Protein AF-A0A8B8QXN1-F1 (afdb_monomer_lite)

Radius of gyration: 17.68 Å; chains: 1; bounding box: 44×28×45 Å

Foldseek 3Di:
DVVVVVVLVCVVVVCVVVVHADEAEAEFQEDDDDDDPDDDPSPVVLVCLLLVNCVVPVPPLVDFGFYAYVVQSVVVVVVLVVDSVDHYYHYRTDDTDHSVRSNVVSCVVPVVDPRCPDD

Sequence (119 aa):
MVSKTLAEKVVPDFAERMGLDVVVVVPSFMIGPFLCPKLLASIGIALALALGDTNPCKNVCLSKTSMVHPDDVARAHVYLFEHPQAKGRFICSSDVITFKDTAKLLSERLRELPLPLSR

pLDDT: mean 82.71, std 14.61, range [36.94, 98.25]

Secondary structure (DSSP, 8-state):
-HHHHHHHHTHHHHHHHHT---EEEEE-EE-S----SSPPHHHHHHHHHHTT--GGGTTTTTS-EEEE-HHHHHHHHHHHHH-TT--EEEEE--EEE-HHHHHHHHHHH-TTS------

Structure (mmCIF, N/CA/C/O backbone):
data_AF-A0A8B8QXN1-F1
#
_entry.id   AF-A0A8B8QXN1-F1
#
loop_
_atom_site.group_PDB
_atom_site.id
_atom_site.type_symbol
_atom_site.label_atom_id
_atom_site.label_alt_id
_atom_site.label_comp_id
_atom_site.label_asym_id
_atom_site.label_entity_id
_atom_site.label_seq_id
_atom_site.pdbx_PDB_ins_code
_atom_site.Cartn_x
_atom_site.Cartn_y
_atom_site.Cartn_z
_atom_site.occupancy
_atom_site.B_iso_or_equiv
_atom_site.auth_seq_id
_atom_site.auth_comp_id
_atom_site.auth_asym_id
_atom_site.auth_atom_id
_atom_site.pdbx_PDB_model_num
ATOM 1 N N . MET A 1 1 ? 2.081 14.340 -2.568 1.00 74.06 1 MET A N 1
ATOM 2 C CA . MET A 1 1 ? 2.075 13.524 -1.330 1.00 74.06 1 MET A CA 1
ATOM 3 C C . MET A 1 1 ? 1.316 14.222 -0.206 1.00 74.06 1 MET A C 1
ATOM 5 O O . MET A 1 1 ? 0.453 13.591 0.379 1.00 74.06 1 MET A O 1
ATOM 9 N N . VAL A 1 2 ? 1.540 15.528 -0.005 1.00 88.75 2 VAL A N 1
ATOM 10 C CA . VAL A 1 2 ? 0.871 16.366 1.014 1.00 88.75 2 VAL A CA 1
ATOM 11 C C . VAL A 1 2 ? -0.649 16.175 1.094 1.00 88.75 2 VAL A C 1
ATOM 13 O O . VAL A 1 2 ? -1.159 15.939 2.180 1.00 88.75 2 VAL A O 1
ATOM 16 N N . SER A 1 3 ? -1.371 16.206 -0.032 1.00 93.31 3 SER A N 1
ATOM 17 C CA . SER A 1 3 ? -2.836 16.057 -0.031 1.00 93.31 3 SER A CA 1
ATOM 18 C C . SER A 1 3 ? -3.318 14.742 0.591 1.00 93.31 3 SER A C 1
ATOM 20 O O . SER A 1 3 ? -4.247 14.751 1.390 1.00 93.31 3 SER A O 1
ATOM 22 N N . LYS A 1 4 ? -2.655 13.622 0.275 1.00 90.94 4 LYS A N 1
ATOM 23 C CA . LYS A 1 4 ? -2.982 12.302 0.834 1.00 90.94 4 LYS A CA 1
ATOM 24 C C . LYS A 1 4 ? -2.703 12.255 2.336 1.00 90.94 4 LYS A C 1
ATOM 26 O O . LYS A 1 4 ? -3.543 11.798 3.097 1.00 90.94 4 LYS A O 1
ATOM 31 N N . THR A 1 5 ? -1.557 12.787 2.760 1.00 93.44 5 THR A N 1
ATOM 32 C CA . THR A 1 5 ? -1.176 12.845 4.178 1.00 93.44 5 THR A CA 1
ATOM 33 C C . THR A 1 5 ? -2.132 13.712 4.995 1.00 93.44 5 THR A C 1
ATOM 35 O O . THR A 1 5 ? -2.467 13.358 6.119 1.00 93.44 5 THR A O 1
ATOM 38 N N . LEU A 1 6 ? -2.582 14.847 4.453 1.00 95.56 6 LEU A N 1
ATOM 39 C CA . LEU A 1 6 ? -3.568 15.697 5.124 1.00 95.56 6 LEU A CA 1
ATOM 40 C C . LEU A 1 6 ? -4.931 15.008 5.227 1.00 95.56 6 LEU A C 1
ATOM 42 O O . LEU A 1 6 ? -5.547 15.070 6.285 1.00 95.56 6 LEU A O 1
ATOM 46 N N . ALA A 1 7 ? -5.366 14.318 4.169 1.00 94.19 7 ALA A N 1
ATOM 47 C CA . ALA A 1 7 ? -6.607 13.549 4.193 1.00 94.19 7 ALA A CA 1
ATOM 48 C C . ALA A 1 7 ? -6.565 12.423 5.238 1.00 94.19 7 ALA A C 1
ATOM 50 O O . ALA A 1 7 ? -7.529 12.227 5.963 1.00 94.19 7 ALA A O 1
ATOM 51 N N . GLU A 1 8 ? -5.440 11.720 5.368 1.00 94.69 8 GLU A N 1
ATOM 52 C CA . GLU A 1 8 ? -5.269 10.680 6.386 1.00 94.69 8 GLU A CA 1
ATOM 53 C C . GLU A 1 8 ? -5.269 11.248 7.814 1.00 94.69 8 GLU A C 1
ATOM 55 O O . GLU A 1 8 ? -5.867 10.664 8.714 1.00 94.69 8 GLU A O 1
ATOM 60 N N . LYS A 1 9 ? -4.625 12.402 8.034 1.00 94.38 9 LYS A N 1
ATOM 61 C CA . LYS A 1 9 ? -4.514 13.022 9.365 1.00 94.38 9 LYS A CA 1
ATOM 62 C C . LYS A 1 9 ? -5.857 13.370 10.000 1.00 94.38 9 LYS A C 1
ATOM 64 O O . LYS A 1 9 ? -5.922 13.419 11.220 1.00 94.38 9 LYS A O 1
ATOM 69 N N . VAL A 1 10 ? -6.891 13.623 9.201 1.00 95.44 10 VAL A N 1
ATOM 70 C CA . VAL A 1 10 ? -8.228 13.970 9.710 1.00 95.44 10 VAL A CA 1
ATOM 71 C C . VAL A 1 10 ? -9.108 12.746 9.977 1.00 95.44 10 VAL A C 1
ATOM 73 O O . VAL A 1 10 ? -10.187 12.890 10.544 1.00 95.44 10 VAL A O 1
ATOM 76 N N . VAL A 1 11 ? -8.669 11.545 9.582 1.00 94.19 11 VAL A N 1
ATOM 77 C CA . VAL A 1 11 ? -9.446 10.307 9.745 1.00 94.19 11 VAL A CA 1
ATOM 78 C C . VAL A 1 11 ? -9.728 9.974 11.216 1.00 94.19 11 VAL A C 1
ATOM 80 O O . VAL A 1 11 ? -10.886 9.677 11.499 1.00 94.19 11 VAL A O 1
ATOM 83 N N . PRO A 1 12 ? -8.761 10.040 12.158 1.00 92.25 12 PRO A N 1
ATOM 84 C CA . PRO A 1 12 ? -9.026 9.711 13.561 1.00 92.25 12 PRO A CA 1
ATOM 85 C C . PRO A 1 12 ? -10.109 10.604 14.181 1.00 92.25 12 PRO A C 1
ATOM 87 O O . PRO A 1 12 ? -11.093 10.095 14.711 1.00 92.25 12 PRO A O 1
ATOM 90 N N . ASP A 1 13 ? -9.980 11.925 14.018 1.00 93.69 13 ASP A N 1
ATOM 91 C CA . ASP A 1 13 ? -10.944 12.902 14.537 1.00 93.69 13 ASP A CA 1
ATOM 92 C C . ASP A 1 13 ? -12.336 12.717 13.916 1.00 93.69 13 ASP A C 1
ATOM 94 O O . ASP A 1 13 ? -13.358 12.900 14.578 1.00 93.69 13 ASP A O 1
ATOM 98 N N . PHE A 1 14 ? -12.397 12.379 12.625 1.00 93.69 14 PHE A N 1
ATOM 99 C CA . PHE A 1 14 ? -13.656 12.109 11.938 1.00 93.69 14 PHE A CA 1
ATOM 100 C C . PHE A 1 14 ? -14.307 10.810 12.429 1.00 93.69 14 PHE A C 1
ATOM 102 O O . PHE A 1 14 ? -15.515 10.782 12.663 1.00 93.69 14 PHE A O 1
ATOM 109 N N . ALA A 1 15 ? -13.513 9.754 12.613 1.00 94.31 15 ALA A N 1
ATOM 110 C CA . ALA A 1 15 ? -13.977 8.464 13.107 1.00 94.31 15 ALA A CA 1
ATOM 111 C C . ALA A 1 15 ? -14.581 8.588 14.512 1.00 94.31 15 ALA A C 1
ATOM 113 O O . ALA A 1 15 ? -15.693 8.115 14.740 1.00 94.31 15 ALA A O 1
ATOM 114 N N . GLU A 1 16 ? -13.908 9.310 15.414 1.00 94.19 16 GLU A N 1
ATOM 115 C CA . GLU A 1 16 ? -14.393 9.561 16.775 1.00 94.19 16 GLU A CA 1
ATOM 116 C C . GLU A 1 16 ? -15.723 10.328 16.775 1.00 94.19 16 GLU A C 1
ATOM 118 O O . GLU A 1 16 ? -16.683 9.909 17.422 1.00 94.19 16 GLU A O 1
ATOM 123 N N . ARG A 1 17 ? -15.828 11.408 15.986 1.00 96.69 17 ARG A N 1
ATOM 124 C CA . ARG A 1 17 ? -17.059 12.216 15.887 1.00 96.69 17 ARG A CA 1
ATOM 125 C C . ARG A 1 17 ? -18.255 11.437 15.345 1.00 96.69 17 ARG A C 1
ATOM 127 O O . ARG A 1 17 ? -19.386 11.744 15.710 1.00 96.69 17 ARG A O 1
ATOM 134 N N . MET A 1 18 ? -18.011 10.477 14.456 1.00 96.88 18 MET A N 1
ATOM 135 C CA . MET A 1 18 ? -19.055 9.687 13.799 1.00 96.88 18 MET A CA 1
ATOM 136 C C . MET A 1 18 ? -19.311 8.335 14.483 1.00 96.88 18 MET A C 1
ATOM 138 O O . MET A 1 18 ? -20.185 7.596 14.034 1.00 96.88 18 MET A O 1
ATOM 142 N N . GLY A 1 19 ? -18.565 7.995 15.542 1.00 95.44 19 GLY A N 1
ATOM 143 C CA . GLY A 1 19 ? -18.663 6.697 16.217 1.00 95.44 19 GLY A CA 1
ATOM 144 C C . GLY A 1 19 ? -18.266 5.512 15.329 1.00 95.44 19 GLY A C 1
ATOM 145 O O . GLY A 1 19 ? -18.821 4.425 15.477 1.00 95.44 19 GLY A O 1
ATOM 146 N N . LEU A 1 20 ? -17.351 5.725 14.379 1.00 94.62 20 LEU A N 1
ATOM 147 C CA . LEU A 1 20 ? -16.882 4.701 13.443 1.00 94.62 20 LEU A CA 1
ATOM 148 C C . LEU A 1 20 ? -15.601 4.041 13.958 1.00 94.62 20 LEU A C 1
ATOM 150 O O . LEU A 1 20 ? -14.694 4.725 14.429 1.00 94.62 20 LEU A O 1
ATOM 154 N N . ASP A 1 21 ? -15.495 2.723 13.789 1.00 94.25 21 ASP A N 1
ATOM 155 C CA . ASP A 1 21 ? -14.217 2.020 13.915 1.00 94.25 21 ASP A CA 1
ATOM 156 C C . ASP A 1 21 ? -13.494 2.061 12.565 1.00 94.25 21 ASP A C 1
ATOM 158 O O . ASP A 1 21 ? -14.012 1.575 11.556 1.00 94.25 21 ASP A O 1
ATOM 162 N N . VAL A 1 22 ? -12.334 2.717 12.524 1.00 95.19 22 VAL A N 1
ATOM 163 C CA . VAL A 1 22 ? -11.607 2.980 11.281 1.00 95.19 22 VAL A CA 1
ATOM 164 C C . VAL A 1 22 ? -10.170 2.503 11.393 1.00 95.19 22 VAL A C 1
ATOM 166 O O . VAL A 1 22 ? -9.407 2.916 12.268 1.00 95.19 22 VAL A O 1
ATOM 169 N N . VAL A 1 23 ? -9.783 1.689 10.416 1.00 96.00 23 VAL A N 1
ATOM 170 C CA . VAL A 1 23 ? -8.409 1.258 10.182 1.00 96.00 23 VAL A CA 1
ATOM 171 C C . VAL A 1 23 ? -7.907 1.886 8.890 1.00 96.00 23 VAL A C 1
ATOM 173 O O . VAL A 1 23 ? -8.609 1.914 7.879 1.00 96.00 23 VAL A O 1
ATOM 176 N N . VAL A 1 24 ? -6.674 2.384 8.912 1.00 96.62 24 VAL A N 1
ATOM 177 C CA . VAL A 1 24 ? -6.028 2.977 7.740 1.00 96.62 24 VAL A CA 1
ATOM 178 C C . VAL A 1 24 ? -4.968 2.029 7.199 1.00 96.62 24 VAL A C 1
ATOM 180 O O . VAL A 1 24 ? -4.041 1.651 7.916 1.00 96.62 24 VAL A O 1
ATOM 183 N N . VAL A 1 25 ? -5.058 1.707 5.910 1.00 97.06 25 VAL A N 1
ATOM 184 C CA . VAL A 1 25 ? -4.019 0.973 5.181 1.00 97.06 25 VAL A CA 1
ATOM 185 C C . VAL A 1 25 ? -3.219 1.949 4.326 1.00 97.06 25 VAL A C 1
ATOM 187 O O . VAL A 1 25 ? -3.772 2.679 3.503 1.00 97.06 25 VAL A O 1
ATOM 190 N N . VAL A 1 26 ? -1.902 1.948 4.508 1.00 95.81 26 VAL A N 1
ATOM 191 C CA . VAL A 1 26 ? -0.955 2.794 3.779 1.00 95.81 26 VAL A CA 1
ATOM 192 C C . VAL A 1 26 ? -0.125 1.905 2.852 1.00 95.81 26 VAL A C 1
ATOM 194 O O . VAL A 1 26 ? 0.889 1.350 3.285 1.00 95.81 26 VAL A O 1
ATOM 197 N N . PRO A 1 27 ? -0.544 1.718 1.589 1.00 94.94 27 PRO A N 1
ATOM 198 C CA . PRO A 1 27 ? 0.231 0.945 0.633 1.00 94.94 27 PRO A CA 1
ATOM 199 C C . PRO A 1 27 ? 1.469 1.714 0.162 1.00 94.94 27 PRO A C 1
ATOM 201 O O . PRO A 1 27 ? 1.462 2.946 0.060 1.00 94.94 27 PRO A O 1
ATOM 204 N N . SER A 1 28 ? 2.525 0.972 -0.165 1.00 91.88 28 SER A N 1
ATOM 205 C CA . S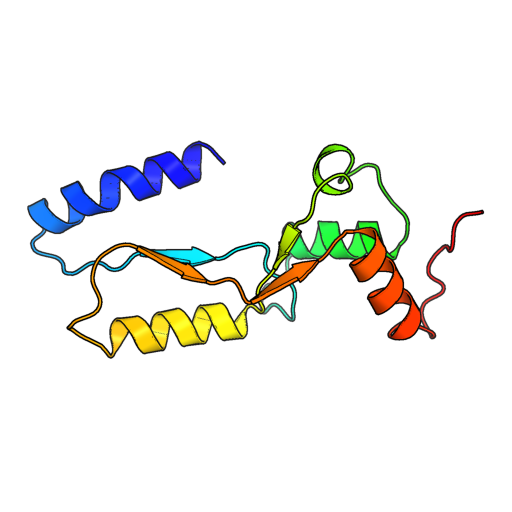ER A 1 28 ? 3.693 1.498 -0.874 1.00 91.88 28 SER A CA 1
ATOM 206 C C . SER A 1 28 ? 3.468 1.503 -2.398 1.00 91.88 28 SER A C 1
ATOM 208 O O . SER A 1 28 ? 2.331 1.547 -2.878 1.00 91.88 28 SER A O 1
ATOM 210 N N . PHE A 1 29 ? 4.536 1.551 -3.196 1.00 87.69 29 PHE A N 1
ATOM 211 C CA . PHE A 1 29 ? 4.435 1.678 -4.646 1.00 87.69 29 PHE A CA 1
ATOM 212 C C . PHE A 1 29 ? 3.852 0.406 -5.283 1.00 87.69 29 PHE A C 1
ATOM 214 O O . PHE A 1 29 ? 4.484 -0.647 -5.288 1.00 87.69 29 PHE A O 1
ATOM 221 N N . MET A 1 30 ? 2.638 0.499 -5.832 1.00 89.00 30 MET A N 1
ATOM 222 C CA . MET A 1 30 ? 1.937 -0.670 -6.367 1.00 89.00 30 MET A CA 1
ATOM 223 C C . MET A 1 30 ? 2.431 -1.066 -7.759 1.00 89.00 30 MET A C 1
ATOM 225 O O . MET A 1 30 ? 2.290 -0.287 -8.710 1.00 89.00 30 MET A O 1
ATOM 229 N N . ILE A 1 31 ? 2.934 -2.297 -7.875 1.00 84.94 31 ILE A N 1
ATOM 230 C CA . ILE A 1 31 ? 3.327 -2.943 -9.133 1.00 84.94 31 ILE A CA 1
ATOM 231 C C . ILE A 1 31 ? 2.572 -4.258 -9.279 1.00 84.94 31 ILE A C 1
ATOM 233 O O . ILE A 1 31 ? 2.638 -5.115 -8.404 1.00 84.94 31 ILE A O 1
ATOM 237 N N . GLY A 1 32 ? 1.888 -4.432 -10.406 1.00 85.00 32 GLY A N 1
ATOM 238 C CA . GLY A 1 32 ? 1.188 -5.668 -10.735 1.00 85.00 32 GLY A CA 1
ATOM 239 C C . GLY A 1 32 ? 0.069 -5.442 -11.750 1.00 85.00 32 GLY A C 1
ATOM 240 O O . GLY A 1 32 ? -0.070 -4.330 -12.276 1.00 85.00 32 GLY A O 1
ATOM 241 N N . PRO A 1 33 ? -0.727 -6.484 -12.037 1.00 86.62 33 PRO A N 1
ATOM 242 C CA . PRO A 1 33 ? -1.919 -6.381 -12.868 1.00 86.62 33 PRO A CA 1
ATOM 243 C C . PRO A 1 33 ? -2.910 -5.351 -12.317 1.00 86.62 33 PRO A C 1
ATOM 245 O O . PRO A 1 33 ? -3.010 -5.135 -11.111 1.00 86.62 33 PRO A O 1
ATOM 248 N N . PHE A 1 34 ? -3.662 -4.712 -13.207 1.00 85.25 34 PHE A N 1
ATOM 249 C CA . PHE A 1 34 ? -4.636 -3.689 -12.847 1.00 85.25 34 PHE A CA 1
ATOM 250 C C . PHE A 1 34 ? -5.896 -3.841 -13.691 1.00 85.25 34 PHE A C 1
ATOM 252 O O . PHE A 1 34 ? -5.836 -4.207 -14.860 1.00 85.25 34 PHE A O 1
ATOM 259 N N . LEU A 1 35 ? -7.046 -3.550 -13.085 1.00 86.50 35 LEU A N 1
ATOM 260 C CA . LEU A 1 35 ? -8.357 -3.731 -13.719 1.00 86.50 35 LEU A CA 1
ATOM 261 C C . LEU A 1 35 ? -8.795 -2.519 -14.557 1.00 86.50 35 LEU A C 1
ATOM 263 O O . LEU A 1 35 ? -9.739 -2.601 -15.336 1.00 86.50 35 LEU A O 1
ATOM 267 N N . CYS A 1 36 ? -8.151 -1.365 -14.367 1.00 85.19 36 CYS A N 1
ATOM 268 C CA . CYS A 1 36 ? -8.556 -0.123 -15.014 1.00 85.19 36 CYS A CA 1
ATOM 269 C C . CYS A 1 36 ? -8.092 -0.088 -16.482 1.00 85.19 36 CYS A C 1
ATOM 271 O O . CYS A 1 36 ? -6.931 -0.391 -16.742 1.00 85.19 36 CYS A O 1
ATOM 273 N N . PRO A 1 37 ? -8.917 0.382 -17.438 1.00 84.12 37 PRO A N 1
ATOM 274 C CA . PRO A 1 37 ? -8.471 0.584 -18.821 1.00 84.12 37 PRO A CA 1
ATOM 275 C C . PRO A 1 37 ? -7.421 1.700 -18.953 1.00 84.12 37 PRO A C 1
ATOM 277 O O . PRO A 1 37 ? -6.730 1.794 -19.964 1.00 84.12 37 PRO A O 1
ATOM 280 N N . LYS A 1 38 ? -7.298 2.571 -17.941 1.00 87.50 38 LYS A N 1
ATOM 281 C CA . LYS A 1 38 ? -6.307 3.645 -17.903 1.00 87.50 38 LYS A CA 1
ATOM 282 C C . LYS A 1 38 ? -5.044 3.176 -17.190 1.00 87.50 38 LYS A C 1
ATOM 284 O O . LYS A 1 38 ? -5.108 2.654 -16.079 1.00 87.50 38 LYS A O 1
ATOM 289 N N . LEU A 1 39 ? -3.893 3.458 -17.800 1.00 80.94 39 LEU A N 1
ATOM 290 C CA . LEU A 1 39 ? -2.592 3.180 -17.205 1.00 80.94 39 LEU A CA 1
ATOM 291 C C . LEU A 1 39 ? -2.432 3.935 -15.878 1.00 80.94 39 LEU A C 1
ATOM 293 O O . LEU A 1 39 ? -2.535 5.165 -15.820 1.00 80.94 39 LEU A O 1
ATOM 297 N N . LEU A 1 40 ? -2.173 3.183 -14.811 1.00 85.06 40 LEU A N 1
ATOM 298 C CA . LEU A 1 40 ? -1.897 3.741 -13.493 1.00 85.06 40 LEU A CA 1
ATOM 299 C C . LEU A 1 40 ? -0.520 4.405 -13.479 1.00 85.06 40 LEU A C 1
ATOM 301 O O . LEU A 1 40 ? 0.425 3.910 -14.089 1.00 85.06 40 LEU A O 1
ATOM 305 N N . ALA A 1 41 ? -0.386 5.501 -12.731 1.00 83.81 41 ALA A N 1
ATOM 306 C CA . ALA A 1 41 ? 0.866 6.254 -12.663 1.00 83.81 41 ALA A CA 1
ATOM 307 C C . ALA A 1 41 ? 2.055 5.397 -12.190 1.00 83.81 41 ALA A C 1
ATOM 309 O O . ALA A 1 41 ? 3.147 5.527 -12.735 1.00 83.81 41 ALA A O 1
ATOM 310 N N . SER A 1 42 ? 1.847 4.496 -11.220 1.00 81.12 42 SER A N 1
ATOM 311 C CA . SER A 1 42 ? 2.907 3.606 -10.725 1.00 81.12 42 SER A CA 1
ATOM 312 C C . SER A 1 42 ? 3.406 2.635 -11.797 1.00 81.12 42 SER A C 1
ATOM 314 O O . SER A 1 42 ? 4.607 2.420 -11.939 1.00 81.12 42 SER A O 1
ATOM 316 N N . ILE A 1 43 ? 2.486 2.109 -12.605 1.00 82.56 43 ILE A N 1
ATOM 317 C CA . ILE A 1 43 ? 2.785 1.173 -13.690 1.00 82.56 43 ILE A CA 1
ATOM 318 C C . ILE A 1 43 ? 3.425 1.906 -14.867 1.00 82.56 43 ILE A C 1
ATOM 320 O O . ILE A 1 43 ? 4.394 1.413 -15.431 1.00 82.56 43 ILE A O 1
ATOM 324 N N . GLY A 1 44 ? 2.944 3.106 -15.202 1.00 82.31 44 GLY A N 1
ATOM 325 C CA . GLY A 1 44 ? 3.562 3.944 -16.230 1.00 82.31 44 GLY A CA 1
ATOM 326 C C . GLY A 1 44 ? 5.006 4.307 -15.895 1.00 82.31 44 GLY A C 1
ATOM 327 O O . GLY A 1 44 ? 5.871 4.228 -16.762 1.00 82.31 44 GLY A O 1
ATOM 328 N N . ILE A 1 45 ? 5.285 4.611 -14.624 1.00 79.88 45 ILE A N 1
ATOM 329 C CA . ILE A 1 45 ? 6.652 4.790 -14.129 1.00 79.88 45 ILE A CA 1
ATOM 330 C C . ILE A 1 45 ? 7.455 3.498 -14.314 1.00 79.88 45 ILE A C 1
ATOM 332 O O . ILE A 1 45 ? 8.496 3.536 -14.956 1.00 79.88 45 ILE A O 1
ATOM 336 N N . ALA A 1 46 ? 6.975 2.352 -13.824 1.00 77.44 46 ALA A N 1
ATOM 337 C CA . ALA A 1 46 ? 7.690 1.078 -13.953 1.00 77.44 46 ALA A CA 1
ATOM 338 C C . ALA A 1 46 ? 7.970 0.672 -15.411 1.00 77.44 46 ALA A C 1
ATOM 340 O O . ALA A 1 46 ? 9.029 0.122 -15.703 1.00 77.44 46 ALA A O 1
ATOM 341 N N . LEU A 1 47 ? 7.049 0.976 -16.327 1.00 78.00 47 LEU A N 1
ATOM 342 C CA . LEU A 1 47 ? 7.196 0.706 -17.753 1.00 78.00 47 LEU A CA 1
ATOM 343 C C . LEU A 1 47 ? 8.218 1.633 -18.417 1.00 78.00 47 LEU A C 1
ATOM 345 O O . LEU A 1 47 ? 9.093 1.144 -19.124 1.00 78.00 47 LEU A O 1
ATOM 349 N N . ALA A 1 48 ? 8.144 2.947 -18.177 1.00 78.06 48 ALA A N 1
ATOM 350 C CA . ALA A 1 48 ? 9.133 3.901 -18.693 1.00 78.06 48 ALA A CA 1
ATOM 351 C C . ALA A 1 48 ? 10.551 3.494 -18.268 1.00 78.06 48 ALA A C 1
ATOM 353 O O . ALA A 1 48 ? 11.473 3.430 -19.076 1.00 78.06 48 ALA A O 1
ATOM 354 N N . LEU A 1 49 ? 10.664 3.090 -17.006 1.00 72.62 49 LEU A N 1
ATOM 355 C CA . LEU A 1 49 ? 11.861 2.548 -16.392 1.00 72.62 49 LEU A CA 1
ATOM 356 C C . LEU A 1 49 ? 12.365 1.261 -17.067 1.00 72.62 49 LEU A C 1
ATOM 358 O O . LEU A 1 49 ? 13.558 1.148 -17.345 1.00 72.62 49 LEU A O 1
ATOM 362 N N . ALA A 1 50 ? 11.476 0.310 -17.363 1.00 71.75 50 ALA A N 1
ATOM 363 C CA . ALA A 1 50 ? 11.818 -0.906 -18.106 1.00 71.75 50 ALA A CA 1
ATOM 364 C C . ALA A 1 50 ? 12.357 -0.590 -19.509 1.00 71.75 50 ALA A C 1
ATOM 366 O O . ALA A 1 50 ? 13.300 -1.224 -19.973 1.00 71.75 50 ALA A O 1
ATOM 367 N N . LEU A 1 51 ? 11.766 0.413 -20.16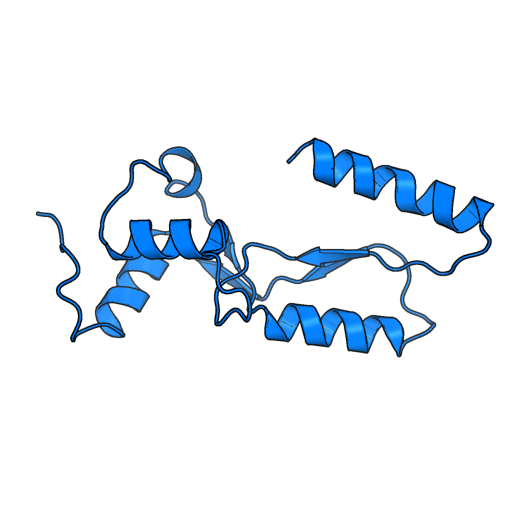5 1.00 73.94 51 LEU A N 1
ATOM 368 C CA . LEU A 1 51 ? 12.108 0.863 -21.514 1.00 73.94 51 LEU A CA 1
ATOM 369 C C . LEU A 1 51 ? 13.336 1.794 -21.559 1.00 73.94 51 LEU A C 1
ATOM 371 O O . LEU A 1 51 ? 13.671 2.302 -22.625 1.00 73.94 51 LEU A O 1
ATOM 375 N N . GLY A 1 52 ? 14.007 2.025 -20.427 1.00 68.75 52 GLY A N 1
ATOM 376 C CA . GLY A 1 52 ? 15.205 2.865 -20.351 1.00 68.75 52 GLY A CA 1
ATOM 377 C C . GLY A 1 52 ? 14.936 4.376 -20.328 1.00 68.75 52 GLY A C 1
ATOM 378 O O . GLY A 1 52 ? 15.886 5.159 -20.362 1.00 68.75 52 GLY A O 1
ATOM 379 N N . ASP A 1 53 ? 13.677 4.814 -20.230 1.00 70.75 53 ASP A N 1
ATOM 380 C CA . ASP A 1 53 ? 13.334 6.228 -20.070 1.00 70.75 53 ASP A CA 1
ATOM 381 C C . ASP A 1 53 ? 13.406 6.653 -18.595 1.00 70.75 53 ASP A C 1
ATOM 383 O O . ASP A 1 53 ? 12.595 6.271 -17.746 1.00 70.75 53 ASP A O 1
ATOM 387 N N . THR A 1 54 ? 14.398 7.487 -18.288 1.00 65.88 54 THR A N 1
ATOM 388 C CA . THR A 1 54 ? 14.647 8.021 -16.942 1.00 65.88 54 THR A CA 1
ATOM 389 C C . THR A 1 54 ? 14.056 9.417 -16.723 1.00 65.88 54 THR A C 1
ATOM 391 O O . THR A 1 54 ? 14.067 9.911 -15.591 1.00 65.88 54 THR A O 1
ATOM 394 N N . ASN A 1 55 ? 13.489 10.064 -17.753 1.00 66.44 55 ASN A N 1
ATOM 395 C CA . ASN A 1 55 ? 12.901 11.404 -17.631 1.00 66.44 55 ASN A CA 1
ATOM 396 C C . ASN A 1 55 ? 11.742 11.503 -16.628 1.00 66.44 55 ASN A C 1
ATOM 398 O O . ASN A 1 55 ? 11.789 12.418 -15.799 1.00 66.44 55 ASN A O 1
ATOM 402 N N . PRO A 1 56 ? 10.735 10.603 -16.619 1.00 61.19 56 PRO A N 1
ATOM 403 C CA . PRO A 1 56 ? 9.646 10.683 -15.641 1.00 61.19 56 PRO A CA 1
ATOM 404 C C . PRO A 1 56 ? 10.112 10.395 -14.204 1.00 61.19 56 PRO A C 1
ATOM 406 O O . PRO A 1 56 ? 9.370 10.621 -13.248 1.00 61.19 56 PRO A O 1
ATOM 409 N N . CYS A 1 57 ? 11.350 9.922 -14.043 1.00 59.00 57 CYS A N 1
ATOM 410 C CA . CYS A 1 57 ? 11.843 9.304 -12.825 1.00 59.00 57 CYS A CA 1
ATOM 411 C C . CYS A 1 57 ? 13.097 9.965 -12.261 1.00 59.00 57 CYS A C 1
ATOM 413 O O . CYS A 1 57 ? 13.662 9.401 -11.334 1.00 59.00 57 CYS A O 1
ATOM 415 N N . LYS A 1 58 ? 13.534 11.149 -12.713 1.00 58.44 58 LYS A N 1
ATOM 416 C CA . LYS A 1 58 ? 14.787 11.767 -12.212 1.00 58.44 58 LYS A CA 1
ATOM 417 C C . LYS A 1 58 ? 14.902 11.809 -10.676 1.00 58.44 58 LYS A C 1
A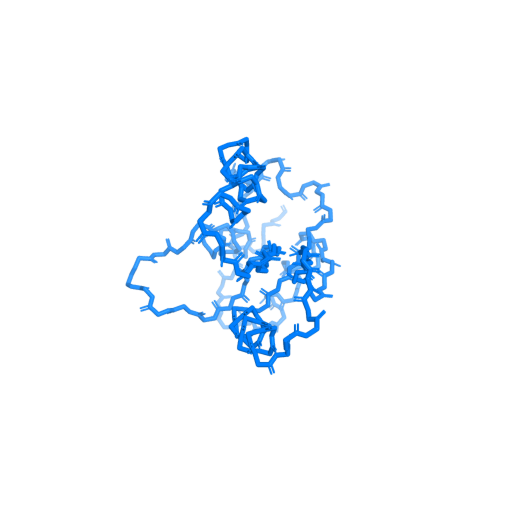TOM 419 O O . LYS A 1 58 ? 15.993 11.628 -10.151 1.00 58.44 58 LYS A O 1
ATOM 424 N N . ASN A 1 59 ? 13.780 11.945 -9.963 1.00 56.75 59 ASN A N 1
ATOM 425 C CA . ASN A 1 59 ? 13.740 11.941 -8.493 1.00 56.75 59 ASN A CA 1
ATOM 426 C C . ASN A 1 59 ? 13.421 10.565 -7.865 1.00 56.75 59 ASN A C 1
ATOM 428 O O . ASN A 1 59 ? 13.671 10.369 -6.680 1.00 56.75 59 ASN A O 1
ATOM 432 N N . VAL A 1 60 ? 12.860 9.623 -8.632 1.00 56.75 60 VAL A N 1
ATOM 433 C CA . VAL A 1 60 ? 12.444 8.275 -8.180 1.00 56.75 60 VAL A CA 1
ATOM 434 C C . VAL A 1 60 ? 13.518 7.220 -8.493 1.00 56.75 60 VAL A C 1
ATOM 436 O O . VAL A 1 60 ? 13.725 6.297 -7.717 1.00 56.75 60 VAL A O 1
ATOM 439 N N . CYS A 1 61 ? 14.272 7.391 -9.584 1.00 54.41 61 CYS A N 1
ATOM 440 C CA . CYS A 1 61 ? 15.388 6.540 -10.014 1.00 54.41 61 CYS A CA 1
ATOM 441 C C . CYS A 1 61 ? 16.540 6.475 -9.004 1.00 54.41 61 CYS A C 1
ATOM 443 O O . CYS A 1 61 ? 17.343 5.548 -9.070 1.00 54.41 61 CYS A O 1
ATOM 445 N N .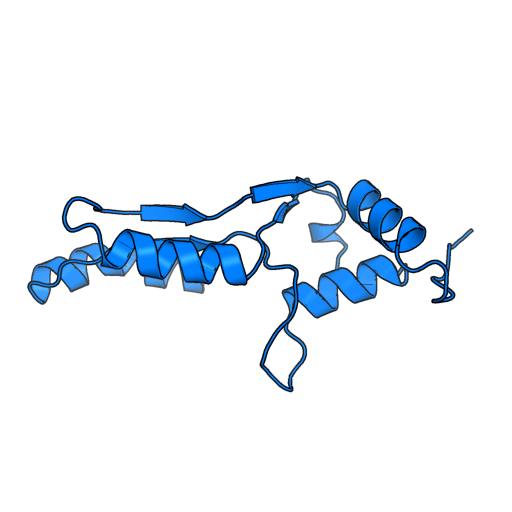 LEU A 1 62 ? 16.665 7.472 -8.123 1.00 51.94 62 LEU A N 1
ATOM 446 C CA . LEU A 1 62 ? 17.826 7.642 -7.245 1.00 51.94 62 LEU A CA 1
ATOM 447 C C . LEU A 1 62 ? 17.640 7.021 -5.853 1.00 51.94 62 LEU A C 1
ATOM 449 O O . LEU A 1 62 ? 18.587 7.013 -5.068 1.00 51.94 62 LEU A O 1
ATOM 453 N N . SER A 1 63 ? 16.457 6.494 -5.525 1.00 63.75 63 SER A N 1
ATOM 454 C CA . SER A 1 63 ? 16.152 5.995 -4.183 1.00 63.75 63 SER A CA 1
ATOM 455 C C . SER A 1 63 ? 15.620 4.560 -4.179 1.00 63.75 63 SER A C 1
ATOM 457 O O . SER A 1 63 ? 14.945 4.092 -5.098 1.00 63.75 63 SER A O 1
ATOM 459 N N . LYS A 1 64 ? 15.950 3.836 -3.103 1.00 76.62 64 LYS A N 1
ATOM 460 C CA . LYS A 1 64 ? 15.314 2.562 -2.751 1.00 76.62 64 LYS A CA 1
ATOM 461 C C . LYS A 1 64 ? 13.806 2.793 -2.639 1.00 76.62 64 LYS A C 1
ATOM 463 O O . LYS A 1 64 ? 13.384 3.621 -1.834 1.00 76.62 64 LYS A O 1
ATOM 468 N N . THR A 1 65 ? 13.015 2.075 -3.432 1.00 79.31 65 THR A N 1
ATOM 469 C CA . THR A 1 65 ? 11.558 2.240 -3.467 1.00 79.31 65 THR A CA 1
ATOM 470 C C . THR A 1 65 ? 10.885 1.012 -2.869 1.00 79.31 65 THR A C 1
ATOM 472 O O . THR A 1 65 ? 11.131 -0.115 -3.293 1.00 79.31 65 THR A O 1
ATOM 475 N N . SER A 1 66 ? 10.030 1.240 -1.873 1.00 88.62 66 SER A N 1
ATOM 476 C CA . SER A 1 66 ? 9.154 0.217 -1.305 1.00 88.62 66 SER A CA 1
ATOM 477 C C . SER A 1 66 ? 8.026 -0.111 -2.278 1.00 88.62 66 SER A C 1
ATOM 479 O O . SER A 1 66 ? 7.345 0.802 -2.751 1.00 88.62 66 SER A O 1
ATOM 481 N N . MET A 1 67 ? 7.818 -1.395 -2.546 1.00 88.38 67 MET A N 1
ATOM 482 C CA . MET A 1 67 ? 6.817 -1.911 -3.470 1.00 88.38 67 MET A CA 1
ATOM 483 C C . MET A 1 67 ? 5.861 -2.896 -2.801 1.00 88.38 67 MET A C 1
ATOM 485 O O . MET A 1 67 ? 6.188 -3.537 -1.798 1.00 88.38 67 MET A O 1
ATOM 489 N N . VAL A 1 68 ? 4.675 -3.027 -3.389 1.00 92.94 68 VAL A N 1
ATOM 490 C CA . VAL A 1 68 ? 3.657 -3.989 -2.965 1.00 92.94 68 VAL A CA 1
ATOM 491 C C . VAL A 1 68 ? 2.831 -4.456 -4.161 1.00 92.94 68 VAL A C 1
ATOM 493 O O . VAL A 1 68 ? 2.577 -3.680 -5.087 1.00 92.94 68 VAL A O 1
ATOM 496 N N . HIS A 1 69 ? 2.410 -5.720 -4.154 1.00 92.50 69 HIS A N 1
ATOM 497 C CA . HIS A 1 69 ? 1.483 -6.228 -5.159 1.00 92.50 69 HIS A CA 1
ATOM 498 C C . HIS A 1 69 ? 0.056 -5.733 -4.851 1.00 92.50 69 HIS A C 1
ATOM 500 O O . HIS A 1 69 ? -0.349 -5.746 -3.686 1.00 92.50 69 HIS A O 1
ATOM 506 N N . PRO A 1 70 ? -0.749 -5.315 -5.847 1.00 92.75 70 PRO A N 1
ATOM 507 C CA . PRO A 1 70 ? -2.117 -4.844 -5.606 1.00 92.75 70 PRO A CA 1
ATOM 508 C C . PRO A 1 70 ? -2.988 -5.872 -4.865 1.00 92.75 70 PRO A C 1
ATOM 510 O O . PRO A 1 70 ? -3.754 -5.497 -3.979 1.00 92.75 70 PRO A O 1
ATOM 513 N N . ASP A 1 71 ? -2.823 -7.166 -5.148 1.00 94.62 71 ASP A N 1
ATOM 514 C CA . ASP A 1 71 ? -3.571 -8.216 -4.443 1.00 94.62 71 ASP A CA 1
ATOM 515 C C . ASP A 1 71 ? -3.198 -8.336 -2.958 1.00 94.62 71 ASP A C 1
ATOM 517 O O . ASP A 1 71 ? -4.057 -8.682 -2.150 1.00 94.62 71 ASP A O 1
ATOM 521 N N . ASP A 1 72 ? -1.950 -8.039 -2.572 1.00 96.25 72 ASP A N 1
ATOM 522 C CA . ASP A 1 72 ? -1.561 -8.004 -1.154 1.00 96.25 72 ASP A CA 1
ATOM 523 C C . ASP A 1 72 ? -2.265 -6.860 -0.433 1.00 96.25 72 ASP A C 1
ATOM 525 O O . ASP A 1 72 ? -2.746 -7.031 0.685 1.00 96.25 72 ASP A O 1
ATOM 529 N N . VAL A 1 73 ? -2.391 -5.708 -1.098 1.00 96.38 73 VAL A N 1
ATOM 530 C CA . VAL A 1 73 ? -3.138 -4.565 -0.566 1.00 96.38 73 VAL A CA 1
ATOM 531 C C . VAL A 1 73 ? -4.608 -4.938 -0.394 1.00 96.38 73 VAL A C 1
ATOM 533 O O . VAL A 1 73 ? -5.174 -4.679 0.666 1.00 96.38 73 VAL A O 1
ATOM 536 N N . ALA A 1 74 ? -5.226 -5.581 -1.388 1.00 96.56 74 ALA A N 1
ATOM 537 C CA . ALA A 1 74 ? -6.612 -6.037 -1.290 1.00 96.56 74 ALA A CA 1
ATOM 538 C C . ALA A 1 74 ? -6.806 -7.036 -0.136 1.00 96.56 74 ALA A C 1
ATOM 540 O O . ALA A 1 74 ? -7.699 -6.852 0.692 1.00 96.56 74 ALA A O 1
ATOM 541 N N . ARG A 1 75 ? -5.926 -8.040 -0.023 1.00 97.75 75 ARG A N 1
ATOM 542 C CA . ARG A 1 75 ? -5.946 -9.005 1.088 1.00 97.75 75 ARG A CA 1
ATOM 543 C C . ARG A 1 75 ? -5.758 -8.336 2.443 1.00 97.75 75 ARG A C 1
ATOM 545 O O . ARG A 1 75 ? -6.456 -8.700 3.381 1.00 97.75 75 ARG A O 1
ATOM 552 N N . ALA A 1 76 ? -4.868 -7.352 2.551 1.00 97.88 76 ALA A N 1
ATOM 553 C CA . ALA A 1 76 ? -4.650 -6.618 3.793 1.00 97.88 76 ALA A CA 1
ATOM 554 C C . ALA A 1 76 ? -5.910 -5.865 4.241 1.00 97.88 76 ALA A C 1
ATOM 556 O O . ALA A 1 76 ? -6.231 -5.878 5.426 1.00 97.88 76 ALA A O 1
ATOM 557 N N . HIS A 1 77 ? -6.653 -5.256 3.311 1.00 97.81 77 HIS A N 1
ATOM 558 C CA . HIS A 1 77 ? -7.924 -4.604 3.638 1.00 97.81 77 HIS A CA 1
ATOM 559 C C . HIS A 1 77 ? -8.963 -5.607 4.147 1.00 97.81 77 HIS A C 1
ATOM 561 O O . HIS A 1 77 ? -9.574 -5.355 5.181 1.00 97.81 77 HIS A O 1
ATOM 567 N N . VAL A 1 78 ? -9.136 -6.742 3.456 1.00 98.25 78 VAL A N 1
ATOM 568 C CA . VAL A 1 78 ? -10.067 -7.805 3.880 1.00 98.25 78 VAL A CA 1
ATOM 569 C C . VAL A 1 78 ? -9.682 -8.328 5.262 1.00 98.25 78 VAL A C 1
ATOM 571 O O . VAL A 1 78 ? -10.506 -8.329 6.169 1.00 98.25 78 VAL A O 1
ATOM 574 N N . TYR A 1 79 ? -8.407 -8.672 5.450 1.00 98.12 79 TYR A N 1
ATOM 575 C CA . TYR A 1 79 ? -7.898 -9.182 6.716 1.00 98.12 79 TYR A CA 1
ATOM 576 C C . TYR A 1 79 ? -8.149 -8.201 7.865 1.00 98.12 79 TYR A C 1
ATOM 578 O O . TYR A 1 79 ? -8.696 -8.585 8.891 1.00 98.12 79 TYR A O 1
ATOM 586 N N . LEU A 1 80 ? -7.788 -6.926 7.708 1.00 97.94 80 LEU A N 1
ATOM 587 C CA . LEU A 1 80 ? -7.949 -5.937 8.778 1.00 97.94 80 LEU A CA 1
ATOM 588 C C . LEU A 1 80 ? -9.420 -5.652 9.092 1.00 97.94 80 LEU A C 1
ATOM 590 O O . LEU A 1 80 ? -9.752 -5.432 10.252 1.00 97.94 80 LEU A O 1
ATOM 594 N N . PHE A 1 81 ? -10.294 -5.696 8.088 1.00 96.62 81 PHE A N 1
ATOM 595 C CA . PHE A 1 81 ? -11.734 -5.564 8.289 1.00 96.62 81 PHE A CA 1
ATOM 596 C C . PHE A 1 81 ? -12.322 -6.736 9.093 1.00 96.62 81 PHE A C 1
ATOM 598 O O . PHE A 1 81 ? -13.181 -6.534 9.946 1.00 96.62 81 PHE A O 1
ATOM 605 N N . GLU A 1 82 ? -11.835 -7.957 8.866 1.00 97.69 82 GLU A N 1
ATOM 606 C CA . GLU A 1 82 ? -12.294 -9.168 9.562 1.00 97.69 82 GLU A CA 1
ATOM 607 C C . GLU A 1 82 ? -11.754 -9.311 10.997 1.00 97.69 82 GLU A C 1
ATOM 609 O O . GLU A 1 82 ? -12.191 -10.204 11.724 1.00 97.69 82 GLU A O 1
ATOM 614 N N . HIS A 1 83 ? -10.827 -8.449 11.432 1.00 96.81 83 HIS A N 1
ATOM 615 C CA . HIS A 1 83 ? -10.194 -8.513 12.753 1.00 96.81 83 HIS A CA 1
ATOM 616 C C . HIS A 1 83 ? -10.568 -7.294 13.617 1.00 96.81 83 HIS A C 1
ATOM 618 O O . HIS A 1 83 ? -9.845 -6.300 13.604 1.00 96.81 83 HIS A O 1
ATOM 624 N N . PRO A 1 84 ? -11.608 -7.377 14.475 1.00 93.44 84 PRO A N 1
ATOM 625 C CA . PRO A 1 84 ? -12.098 -6.245 15.280 1.00 93.44 84 PRO A CA 1
ATOM 626 C C . PRO A 1 84 ? -11.094 -5.661 16.288 1.00 93.44 84 PRO A C 1
ATOM 628 O O . PRO A 1 84 ? -11.338 -4.624 16.896 1.00 93.44 84 PRO A O 1
ATOM 631 N N . GLN A 1 85 ? -9.976 -6.351 16.534 1.00 95.50 85 GLN A N 1
ATOM 632 C CA . GLN A 1 85 ? -8.902 -5.844 17.393 1.00 95.50 85 GLN A CA 1
ATOM 633 C C . GLN A 1 85 ? -7.906 -4.952 16.638 1.00 95.50 85 GLN A C 1
ATOM 635 O O . GLN A 1 85 ? -7.096 -4.275 17.274 1.00 95.50 85 GLN A O 1
ATOM 640 N N . ALA A 1 86 ? -7.933 -4.952 15.302 1.00 95.56 86 ALA A N 1
ATOM 641 C CA . ALA A 1 86 ? -7.064 -4.115 14.494 1.00 95.56 86 ALA A CA 1
ATOM 642 C C . ALA A 1 86 ? -7.460 -2.645 14.659 1.00 95.56 86 ALA A C 1
ATOM 644 O O . ALA A 1 86 ? -8.586 -2.262 14.368 1.00 95.56 86 ALA A O 1
ATOM 645 N N . LYS A 1 87 ? -6.525 -1.811 15.124 1.00 93.81 87 LYS A N 1
ATOM 646 C CA . LYS A 1 87 ? -6.747 -0.374 15.320 1.00 93.81 87 LYS A CA 1
ATOM 647 C C . LYS A 1 87 ? -5.576 0.439 14.803 1.00 93.81 87 LYS A C 1
ATOM 649 O O . LYS A 1 87 ? -4.418 0.050 14.945 1.00 93.81 87 LYS A O 1
ATOM 654 N N . GLY A 1 88 ? -5.884 1.605 14.249 1.00 93.00 88 GLY A N 1
ATOM 655 C CA . GLY A 1 88 ? -4.882 2.567 13.809 1.00 93.00 88 GLY A CA 1
ATOM 656 C C . GLY A 1 88 ? -4.428 2.353 12.368 1.00 93.00 88 GLY A C 1
ATOM 657 O O . GLY A 1 88 ? -5.248 2.263 11.455 1.00 93.00 88 GLY A O 1
ATOM 658 N N . ARG A 1 89 ? -3.110 2.381 12.150 1.00 95.88 89 ARG A N 1
ATOM 659 C CA . ARG A 1 89 ? -2.494 2.551 10.826 1.00 95.88 89 ARG A CA 1
ATOM 660 C C . ARG A 1 89 ? -1.565 1.387 10.503 1.00 95.88 89 ARG A C 1
ATOM 662 O O . ARG A 1 89 ? -0.664 1.092 11.284 1.00 95.88 89 ARG A O 1
ATOM 669 N N . PHE A 1 90 ? -1.735 0.797 9.325 1.00 96.81 90 PHE A N 1
ATOM 670 C CA . PHE A 1 90 ? -0.960 -0.350 8.859 1.00 96.81 90 PHE A CA 1
ATOM 671 C C . PHE A 1 90 ? -0.257 -0.017 7.549 1.00 96.81 90 PHE A C 1
ATOM 673 O O . PHE A 1 90 ? -0.894 0.340 6.560 1.00 96.81 90 PHE A O 1
ATOM 680 N N . ILE A 1 91 ? 1.068 -0.150 7.531 1.00 96.25 91 ILE A N 1
ATOM 681 C CA . ILE A 1 91 ? 1.848 -0.037 6.298 1.00 96.25 91 ILE A CA 1
ATOM 682 C C . ILE A 1 91 ? 1.746 -1.368 5.554 1.00 96.25 91 ILE A C 1
ATOM 684 O O . ILE A 1 91 ? 2.088 -2.411 6.104 1.00 96.25 91 ILE A O 1
ATOM 688 N N . CYS A 1 92 ? 1.306 -1.325 4.299 1.00 96.69 92 CYS A N 1
ATOM 689 C CA . CYS A 1 92 ? 1.253 -2.487 3.420 1.00 96.69 92 CYS A CA 1
ATOM 690 C C . CYS A 1 92 ? 2.371 -2.370 2.377 1.00 96.69 92 CYS A C 1
ATOM 692 O O . CYS A 1 92 ? 2.265 -1.633 1.394 1.00 96.69 92 CYS A O 1
ATOM 694 N N . SER A 1 93 ? 3.482 -3.056 2.636 1.00 94.56 93 SER A N 1
ATOM 695 C CA . SER A 1 93 ? 4.656 -3.090 1.766 1.00 94.56 93 SER A CA 1
ATOM 696 C C . SER A 1 93 ? 5.306 -4.465 1.830 1.00 94.56 93 SER A C 1
ATOM 698 O O . SER A 1 93 ? 5.391 -5.029 2.916 1.00 94.56 93 SER A O 1
ATOM 700 N N . SER A 1 94 ? 5.789 -4.967 0.693 1.00 90.88 94 SER A N 1
ATOM 701 C CA . SER A 1 94 ? 6.468 -6.267 0.604 1.00 90.88 94 SER A CA 1
ATOM 702 C C . SER A 1 94 ? 7.980 -6.085 0.539 1.00 90.88 94 SER A C 1
ATOM 704 O O . SER A 1 94 ? 8.701 -6.423 1.474 1.00 90.88 94 SER A O 1
ATOM 706 N N . ASP A 1 95 ? 8.457 -5.448 -0.529 1.00 86.81 95 ASP A N 1
ATOM 707 C CA . ASP A 1 95 ? 9.876 -5.435 -0.869 1.00 86.81 95 ASP A CA 1
ATOM 708 C C . ASP A 1 95 ? 10.398 -4.017 -1.017 1.00 86.81 95 ASP A C 1
ATOM 710 O O . ASP A 1 95 ? 9.668 -3.083 -1.349 1.00 86.81 95 ASP A O 1
ATOM 714 N N . VAL A 1 96 ? 11.696 -3.854 -0.792 1.00 86.94 96 VAL A N 1
ATOM 715 C CA . VAL A 1 96 ? 12.410 -2.619 -1.098 1.00 86.94 96 VAL A CA 1
ATOM 716 C C . VAL A 1 96 ? 13.381 -2.932 -2.215 1.00 86.94 96 VAL A C 1
ATOM 718 O O . VAL A 1 96 ? 14.359 -3.647 -2.007 1.00 86.94 96 VAL A O 1
ATOM 721 N N . ILE A 1 97 ? 13.121 -2.383 -3.394 1.00 79.06 97 ILE A N 1
ATOM 722 C CA . ILE A 1 97 ? 13.922 -2.651 -4.583 1.00 79.06 97 ILE A CA 1
ATOM 723 C C . ILE A 1 97 ? 14.546 -1.355 -5.092 1.00 79.06 97 ILE A C 1
ATOM 725 O O . ILE A 1 97 ? 13.952 -0.271 -5.015 1.00 79.06 97 ILE A O 1
ATOM 729 N N . THR A 1 98 ? 15.790 -1.437 -5.560 1.00 76.44 98 THR A N 1
ATOM 730 C CA . THR A 1 98 ? 16.392 -0.306 -6.265 1.00 76.44 98 THR A CA 1
ATOM 731 C C . THR A 1 98 ? 15.896 -0.287 -7.698 1.00 76.44 98 THR A C 1
ATOM 733 O O . THR A 1 98 ? 15.580 -1.321 -8.281 1.00 76.44 98 THR A O 1
ATOM 736 N N . PHE A 1 99 ? 15.902 0.891 -8.311 1.00 70.00 99 PHE A N 1
ATOM 737 C CA . PHE A 1 99 ? 15.563 1.002 -9.721 1.00 70.00 99 PHE A CA 1
ATOM 738 C C . PHE A 1 99 ? 16.425 0.081 -10.615 1.00 70.00 99 PHE A C 1
ATOM 740 O O . PHE A 1 99 ? 15.909 -0.561 -11.530 1.00 70.00 99 PHE A O 1
ATOM 747 N N . LYS A 1 100 ? 17.723 -0.044 -10.308 1.00 71.94 100 LYS A N 1
ATOM 748 C CA . LYS A 1 100 ? 18.649 -0.921 -11.037 1.00 71.94 100 LYS A CA 1
ATOM 749 C C . LYS A 1 100 ? 18.233 -2.391 -10.954 1.00 71.94 100 LYS A C 1
ATOM 751 O O . LYS A 1 100 ? 18.290 -3.096 -11.960 1.00 71.94 100 LYS A O 1
ATOM 756 N N . ASP A 1 101 ? 17.792 -2.834 -9.781 1.00 77.56 101 ASP A N 1
ATOM 757 C CA . ASP A 1 101 ? 17.336 -4.207 -9.567 1.00 77.56 101 ASP A CA 1
ATOM 758 C C . ASP A 1 101 ? 16.013 -4.468 -10.295 1.00 77.56 101 ASP A C 1
ATOM 760 O O . ASP A 1 101 ? 15.862 -5.512 -10.926 1.00 77.56 101 ASP A O 1
ATOM 764 N N . THR A 1 102 ? 15.091 -3.498 -10.302 1.00 73.31 102 THR A N 1
ATOM 765 C CA . THR A 1 102 ? 13.840 -3.587 -11.070 1.00 73.31 102 THR A CA 1
ATOM 766 C C . THR A 1 102 ? 14.110 -3.685 -12.569 1.00 73.31 102 THR A C 1
ATOM 768 O O . THR A 1 102 ? 13.558 -4.559 -13.232 1.00 73.31 102 THR A O 1
ATOM 771 N N . ALA A 1 103 ? 14.984 -2.833 -13.115 1.00 71.69 103 ALA A N 1
ATOM 772 C CA . ALA A 1 103 ? 15.346 -2.865 -14.533 1.00 71.69 103 ALA A CA 1
ATOM 773 C C . ALA A 1 103 ? 16.014 -4.194 -14.923 1.00 71.69 103 ALA A C 1
ATOM 775 O O . ALA A 1 103 ? 15.695 -4.768 -15.965 1.00 71.69 103 ALA A O 1
ATOM 776 N N . LYS A 1 104 ? 16.899 -4.718 -14.065 1.00 76.56 104 LYS A N 1
ATOM 777 C CA . LYS A 1 104 ? 17.526 -6.034 -14.247 1.00 76.56 104 LYS A CA 1
ATOM 778 C C . LYS A 1 104 ? 16.495 -7.167 -14.226 1.00 76.56 104 LYS A C 1
ATOM 780 O O . LYS A 1 104 ? 16.509 -8.025 -15.101 1.00 76.56 104 LYS A O 1
ATOM 785 N N . LEU A 1 105 ? 15.580 -7.165 -13.258 1.00 78.06 105 LEU A N 1
ATOM 786 C CA . LEU A 1 105 ? 14.547 -8.194 -13.149 1.00 78.06 105 LEU A CA 1
ATOM 787 C C . LEU A 1 105 ? 13.591 -8.159 -14.349 1.00 78.06 105 LEU A C 1
ATOM 789 O O . LEU A 1 105 ? 13.229 -9.205 -14.884 1.00 78.06 105 LEU A O 1
ATOM 793 N N . LEU A 1 106 ? 13.221 -6.965 -14.814 1.00 72.94 106 LEU A N 1
ATOM 794 C CA . LEU A 1 106 ? 12.383 -6.807 -16.000 1.00 72.94 106 LEU A CA 1
ATOM 795 C C . LEU A 1 106 ? 13.106 -7.253 -17.274 1.00 72.94 106 LEU A C 1
ATOM 797 O O . LEU A 1 106 ? 12.488 -7.941 -18.079 1.00 72.94 106 LEU A O 1
ATOM 801 N N . SER A 1 107 ? 14.398 -6.962 -17.445 1.00 69.94 107 SER A N 1
ATOM 802 C CA . SER A 1 107 ? 15.153 -7.426 -18.619 1.00 69.94 107 SER A CA 1
ATOM 803 C C . SER A 1 107 ? 15.377 -8.939 -18.644 1.00 69.94 107 SER A C 1
ATOM 805 O O . SER A 1 107 ? 15.331 -9.552 -19.710 1.00 69.94 107 SER A O 1
ATOM 807 N N . GLU A 1 108 ? 15.538 -9.577 -17.484 1.00 77.00 108 GLU A N 1
ATOM 808 C CA . GLU A 1 108 ? 15.624 -11.037 -17.383 1.00 77.00 108 GLU A CA 1
ATOM 809 C C . GLU A 1 108 ? 14.296 -11.734 -17.711 1.00 77.00 108 GLU A C 1
ATOM 811 O O . GLU A 1 108 ? 14.307 -12.833 -18.273 1.00 77.00 108 GLU A O 1
ATOM 816 N N . ARG A 1 109 ? 13.162 -11.116 -17.356 1.00 75.62 109 ARG A N 1
ATOM 817 C CA . ARG A 1 109 ? 11.813 -11.684 -17.526 1.00 75.62 109 ARG A CA 1
ATOM 818 C C . ARG A 1 109 ? 11.174 -11.345 -18.871 1.00 75.62 109 ARG A C 1
ATOM 820 O O . ARG A 1 109 ? 10.414 -12.154 -19.388 1.00 75.62 109 ARG A O 1
ATOM 827 N N . LEU A 1 110 ? 11.492 -10.188 -19.443 1.00 69.94 110 LEU A N 1
ATOM 828 C CA . LEU A 1 110 ? 10.934 -9.685 -20.699 1.00 69.94 110 LEU A CA 1
ATOM 829 C C . LEU A 1 110 ? 11.906 -9.869 -21.872 1.00 69.94 110 LEU A C 1
ATOM 831 O O . LEU A 1 110 ? 11.985 -9.000 -22.732 1.00 69.94 110 LEU A O 1
ATOM 835 N N . ARG A 1 111 ? 12.635 -10.994 -21.938 1.00 62.00 111 ARG A N 1
ATOM 836 C CA . ARG A 1 111 ? 13.623 -11.272 -23.006 1.00 62.00 111 ARG A CA 1
ATOM 837 C C . ARG A 1 111 ? 13.073 -11.141 -24.435 1.00 62.00 111 ARG A C 1
ATOM 839 O O . ARG A 1 111 ? 13.859 -10.956 -25.355 1.00 62.00 111 ARG A O 1
ATOM 846 N N . GLU A 1 112 ? 11.756 -11.241 -24.617 1.00 61.16 112 GLU A N 1
ATOM 847 C CA . GLU A 1 112 ? 11.087 -11.090 -25.917 1.00 61.16 112 GLU A CA 1
ATOM 848 C C . GLU A 1 112 ? 10.671 -9.648 -26.251 1.00 61.16 112 GLU A C 1
ATOM 850 O O . GLU A 1 112 ? 10.361 -9.356 -27.405 1.00 61.16 112 GLU A 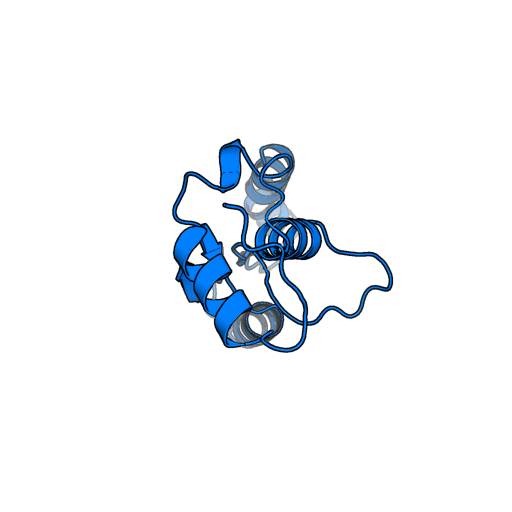O 1
ATOM 855 N N . LEU A 1 113 ? 10.698 -8.722 -25.286 1.00 57.84 113 LEU A N 1
ATOM 856 C CA . LEU A 1 113 ? 10.610 -7.297 -25.587 1.00 57.84 113 LEU A CA 1
ATOM 857 C C . LEU A 1 113 ? 12.025 -6.776 -25.869 1.00 57.84 113 LEU A C 1
ATOM 859 O O . LEU A 1 113 ? 12.901 -6.929 -25.014 1.00 57.84 113 LEU A O 1
ATOM 863 N N . PRO A 1 114 ? 12.268 -6.094 -27.002 1.00 52.97 114 PRO A N 1
ATOM 864 C CA . PRO A 1 114 ? 13.491 -5.333 -27.201 1.00 52.97 114 PRO A CA 1
ATOM 865 C C . PRO A 1 114 ? 13.453 -4.124 -26.261 1.00 52.97 114 PRO A C 1
ATOM 867 O O . PRO A 1 114 ? 13.091 -3.016 -26.652 1.00 52.97 114 PRO A O 1
ATOM 870 N N . LEU A 1 115 ? 13.774 -4.339 -24.985 1.00 54.56 115 LEU A N 1
ATOM 871 C CA . LEU A 1 115 ? 14.066 -3.244 -24.078 1.00 54.56 115 LEU A CA 1
ATOM 872 C C . LEU A 1 115 ? 15.282 -2.520 -24.668 1.00 54.56 115 LEU A C 1
ATOM 874 O O . LEU A 1 115 ? 16.274 -3.185 -24.986 1.00 54.56 115 LEU A O 1
ATOM 878 N N . PRO A 1 116 ? 15.240 -1.190 -24.843 1.00 48.81 116 PRO A N 1
ATOM 879 C CA . PRO A 1 116 ? 16.425 -0.425 -25.176 1.00 48.81 116 PRO A CA 1
ATOM 880 C C . PRO A 1 116 ? 17.398 -0.560 -24.002 1.00 48.81 116 PRO A C 1
ATOM 882 O O . PRO A 1 116 ? 17.355 0.194 -23.034 1.00 48.81 116 PRO A O 1
ATOM 885 N N . LEU A 1 117 ? 18.270 -1.564 -24.058 1.00 47.34 117 LEU A N 1
ATOM 886 C CA . LEU A 1 117 ? 19.470 -1.614 -23.241 1.00 47.34 117 LEU A CA 1
ATOM 887 C C . LEU A 1 117 ? 20.348 -0.475 -23.763 1.00 47.34 117 LEU A C 1
ATOM 889 O O . LEU A 1 117 ? 21.083 -0.639 -24.738 1.00 47.34 117 LEU A O 1
ATOM 893 N N . SER A 1 118 ? 20.173 0.728 -23.217 1.00 44.50 118 SER A N 1
ATOM 894 C CA . SER A 1 118 ? 20.958 1.882 -23.640 1.00 44.50 118 SER A CA 1
ATOM 895 C C . SER A 1 118 ? 22.432 1.666 -23.289 1.00 44.50 118 SER A C 1
ATOM 897 O O . SER A 1 118 ? 22.749 1.256 -22.171 1.00 44.50 118 SER A O 1
ATOM 899 N N . ARG A 1 119 ? 23.272 1.944 -24.292 1.00 36.94 119 ARG A N 1
ATOM 900 C CA . ARG A 1 119 ? 24.741 2.004 -24.285 1.00 36.94 119 ARG A CA 1
ATOM 901 C C . ARG A 1 119 ? 25.324 2.867 -23.172 1.00 36.94 119 ARG A C 1
ATOM 903 O O . ARG A 1 119 ? 24.675 3.876 -22.820 1.00 36.94 119 ARG A O 1
#

=== Feature glossary ===
Legend for the data blocks above and below:

— What the protein is —

Sequence gives the chain of amino acids in standard one-letter code (A=alanine, C=cysteine, …, Y=tyrosine), read N→C. It is the only feature that is directly encoded by the gene; all structural features are derived from the folded form of this sequence.

The annotation block draws on four external resources. InterPro: which protein families and domains the sequence belongs to. GO: standardized terms for what the protein does, what process it participates in, and where in the cell it acts. CATH: which structural fold it has in the CATH hierarchy. Organism: the species of origin.

— Where its atoms are —

Atomic coordinates in PDBx/mmCIF format — the same representation the Protein Data Bank distributes. Each line of the _atom_site loop places one backbone atom in Cartesian space (units: ångströms, origin: arbitrary).

Six rendered views show the 3D structure from the faces of a cube — i.e. along ±x, ±y, ±z. Rendering representation is drawn randomly per protein from cartoon (secondary-structure ribbons), sticks (backbone bonds), or molecular surface; coloring is either N→C rainbow (blue at the N-terminus through red at the C-terminus) or one color per chain.

— Local backbone conformation —

DSSP 8-state secondary structure assigns each residue one of H (α-helix), G (3₁₀-helix), I (π-helix), E (extended β-strand), B (isolated β-bridge), T (hydrogen-bonded turn), S (bend), or '-' (coil). The assignment is computed from backbone hydrogen-bond geometry via the Kabsch–Sander algorithm.

P-SEA three-state annotation labels each residue as helix, strand, or coil based purely on the geometry of the Cα trace. It serves as a fallback when the full backbone (and thus DSSP) is unavailable.

φ (phi) and ψ (psi) are the two rotatable backbone dihedrals per residue: φ is the C(i-1)–N–Cα–C torsion, ψ is the N–Cα–C–N(i+1) torsion, both in degrees on (−180°, 180°]. α-helical residues cluster near (−60°, −45°); β-strand residues near (−120°, +130°). A Ramachandran plot is simply a scatter of (φ, ψ) for every residue.

— Global shape and packing —

Radius of gyration (Rg) is the root-mean-square distance of Cα atoms from their centroid — a single number for overall size and compactness. A globular domain of N residues has Rg ≈ 2.2·N^0.38 Å; an extended or disordered chain has a much larger Rg. The Cα contact count is the number of residue pairs whose Cα atoms are within 8 Å and are more than four positions apart in sequence — a standard proxy for tertiary packing density. The bounding box is the smallest axis-aligned box enclosing all Cα atoms.

Accessible surface area quantifies burial. A residue with SASA near zero is packed into the hydrophobic core; one with SASA >100 Å² sits on the surface. Computed here via the Shrake–Rupley numerical algorithm with a 1.4 Å probe.

The contact map is a binary N×N matrix image: pixel (i, j) is dark where Cα_i and Cα_j are within 8 Å and |i−j|>4. Because the |i−j|>4 filter removes local helical contacts, off-diagonal stripes parallel to the main diagonal indicate parallel β-sheets; stripes perpendicular to it indicate antiparallel β-sheets. The Ramachandran plot scatters every residue's (φ, ψ) pair against the sterically allo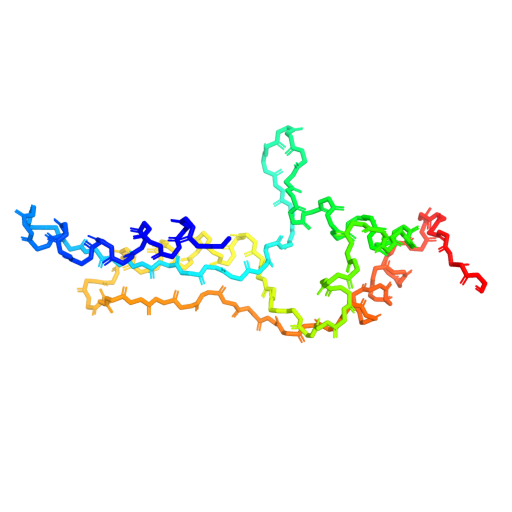wed regions. The PAE heatmap renders the predicted-aligned-error matrix.

— Structural neighborhood —

A 3Di character summarizes, for each residue, the relative orientation of the Cα frame of its nearest spatial neighbor. Because it encodes fold topology rather than chemistry, 3Di alignments detect remote structural similarity that sequence alignment misses.

Structural nearest neighbors (via Foldseek easy-search vs the PDB). Reported per hit: target PDB id, E-value, and alignment TM-score. A TM-score above ~0.5 is the conventional threshold for 'same fold'.

— Confidence and disorder —

For AlphaFold models, the B-factor field carries pLDDT — the model's own estimate of local accuracy on a 0–100 scale. Regions with pLDDT<50 should be treated as essentially unmodeled; they often correspond to intrinsically disordered segments.

B-factor (Debye–Waller factor) reflects atomic displacement in the crystal lattice. It is an experimental observable (units Å²), not a prediction; low values mean the atom is pinned down, high values mean it moves or is heterogeneous across the crystal.

Predicted Aligned Error (PAE) is an AlphaFold confidence matrix: entry (i, j) is the expected error in the position of residue j, in ångströms, when the prediction is superimposed on the true structure at residue i. Low PAE within a block of residues means that block is internally rigid and well-predicted; high PAE between two blocks means their relative placement is uncertain even if each block individually is confident.